Protein AF-A0A9E1V7A2-F1 (afdb_monomer_lite)

pLDDT: mean 92.87, std 4.51, range [75.69, 97.94]

Radius of gyration: 15.62 Å; chains: 1; bounding box: 34×15×49 Å

Structure (mmCIF, N/CA/C/O backbone):
data_AF-A0A9E1V7A2-F1
#
_entry.id   AF-A0A9E1V7A2-F1
#
loop_
_atom_site.group_PDB
_atom_site.id
_atom_site.type_symbol
_atom_site.label_atom_id
_atom_site.label_alt_id
_atom_site.label_comp_id
_atom_site.label_asym_id
_atom_site.label_entity_id
_atom_site.label_seq_id
_atom_site.pdbx_PDB_ins_code
_atom_site.Cartn_x
_atom_site.Cartn_y
_atom_site.Cartn_z
_atom_site.occupancy
_atom_site.B_iso_or_equiv
_atom_site.auth_seq_id
_atom_site.auth_comp_id
_atom_site.auth_asym_id
_atom_site.auth_atom_id
_atom_site.pdbx_PDB_model_num
ATOM 1 N N . LEU A 1 1 ? -2.227 -8.568 -32.852 1.00 75.69 1 LEU A N 1
ATOM 2 C CA . LEU A 1 1 ? -3.054 -7.414 -32.426 1.00 75.69 1 LEU A CA 1
ATOM 3 C C . LEU A 1 1 ? -2.557 -6.062 -32.965 1.00 75.69 1 LEU A C 1
ATOM 5 O O . LEU A 1 1 ? -3.323 -5.118 -32.916 1.00 75.69 1 LEU A O 1
ATOM 9 N N . GLY A 1 2 ? -1.351 -5.956 -33.552 1.00 82.69 2 GLY A N 1
ATOM 10 C CA . GLY A 1 2 ? -0.973 -4.776 -34.352 1.00 82.69 2 GLY A CA 1
ATOM 11 C C . GLY A 1 2 ? -0.594 -3.515 -33.566 1.00 82.69 2 GLY A C 1
ATOM 12 O O . GLY A 1 2 ? -0.635 -2.432 -34.136 1.00 82.69 2 GLY A O 1
ATOM 13 N N . TYR A 1 3 ? -0.225 -3.631 -32.287 1.00 84.06 3 TYR A N 1
ATOM 14 C CA . TYR A 1 3 ? 0.165 -2.479 -31.472 1.00 84.06 3 TYR A CA 1
ATOM 15 C C . TYR A 1 3 ? 1.544 -1.944 -31.889 1.00 84.06 3 TYR A C 1
ATOM 17 O O . TYR A 1 3 ? 2.575 -2.478 -31.485 1.00 84.06 3 TYR A O 1
ATOM 25 N N . GLN A 1 4 ? 1.557 -0.909 -32.728 1.00 89.19 4 GLN A N 1
ATOM 26 C CA . GLN A 1 4 ? 2.758 -0.135 -33.043 1.00 89.19 4 GLN A CA 1
ATOM 27 C C . GLN A 1 4 ? 2.958 0.947 -31.972 1.00 89.19 4 GLN A C 1
ATOM 29 O O . GLN A 1 4 ? 1.992 1.592 -31.573 1.00 89.19 4 GLN A O 1
ATOM 34 N N . GLY A 1 5 ? 4.199 1.137 -31.515 1.00 91.00 5 GLY A N 1
ATOM 35 C CA . GLY A 1 5 ? 4.554 2.179 -30.540 1.00 91.00 5 GLY A CA 1
ATOM 36 C C . GLY A 1 5 ? 4.371 1.809 -29.063 1.00 91.00 5 GLY A C 1
ATOM 37 O O . GLY A 1 5 ? 4.422 2.693 -28.217 1.00 91.00 5 GLY A O 1
ATOM 38 N N . VAL A 1 6 ? 4.154 0.531 -28.731 1.00 91.62 6 VAL A N 1
ATOM 39 C CA . VAL A 1 6 ? 4.198 0.074 -27.332 1.00 91.62 6 VAL A CA 1
ATOM 40 C C . VAL A 1 6 ? 5.651 -0.145 -26.928 1.00 91.62 6 VAL A C 1
ATOM 42 O O . VAL A 1 6 ? 6.327 -1.014 -27.475 1.00 91.62 6 VAL A O 1
ATOM 45 N N . GLU A 1 7 ? 6.107 0.620 -25.945 1.00 92.38 7 GLU A N 1
ATOM 46 C CA . GLU A 1 7 ? 7.452 0.550 -25.377 1.00 92.38 7 GLU A CA 1
ATOM 47 C C . GLU A 1 7 ? 7.358 0.560 -23.844 1.00 92.38 7 GLU A C 1
ATOM 49 O O . GLU A 1 7 ? 6.374 1.041 -23.286 1.00 92.38 7 GLU A O 1
ATOM 54 N N . GLY A 1 8 ? 8.365 0.011 -23.155 1.0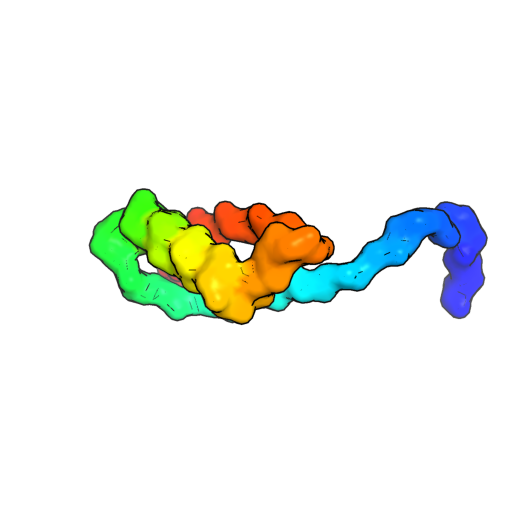0 92.12 8 GLY A N 1
ATOM 55 C CA . GLY A 1 8 ? 8.441 0.078 -21.689 1.00 92.12 8 GLY A CA 1
ATOM 56 C C . GLY A 1 8 ? 7.367 -0.724 -20.943 1.00 92.12 8 GLY A C 1
ATOM 57 O O . GLY A 1 8 ? 6.798 -0.239 -19.972 1.00 92.12 8 GLY A O 1
ATOM 58 N N . VAL A 1 9 ? 7.071 -1.949 -21.386 1.00 93.06 9 VAL A N 1
ATOM 59 C CA . VAL A 1 9 ? 6.086 -2.817 -20.717 1.00 93.06 9 VAL A CA 1
ATOM 60 C C . VAL A 1 9 ? 6.654 -3.373 -19.410 1.00 93.06 9 VAL A C 1
ATOM 62 O O . VAL A 1 9 ? 7.698 -4.024 -19.414 1.00 93.06 9 VAL A O 1
ATOM 65 N N . THR A 1 10 ? 5.924 -3.183 -18.313 1.00 91.75 10 THR A N 1
ATOM 66 C CA . THR A 1 10 ? 6.190 -3.815 -17.016 1.00 91.75 10 THR A CA 1
ATOM 67 C C . THR A 1 10 ? 5.063 -4.769 -16.637 1.00 91.75 10 THR A C 1
ATOM 69 O O . THR A 1 10 ? 3.934 -4.673 -17.121 1.00 91.75 10 THR A O 1
ATOM 72 N N . VAL A 1 11 ? 5.387 -5.728 -15.773 1.00 92.44 11 VAL A N 1
ATOM 73 C CA . VAL A 1 11 ? 4.422 -6.658 -15.189 1.00 92.44 11 VAL A CA 1
ATOM 74 C C . VAL A 1 11 ? 4.574 -6.577 -13.681 1.00 92.44 11 VAL A C 1
ATOM 76 O O . VAL A 1 11 ? 5.690 -6.607 -13.170 1.00 92.44 11 VAL A O 1
ATOM 79 N N . GLY A 1 12 ? 3.447 -6.479 -12.990 1.00 91.44 12 GLY A N 1
ATOM 80 C CA . GLY A 1 12 ? 3.375 -6.438 -11.537 1.00 91.44 12 GLY A CA 1
ATOM 81 C C . GLY A 1 12 ? 2.208 -7.271 -11.026 1.00 91.44 12 GLY A C 1
ATOM 82 O O . GLY A 1 12 ? 1.549 -7.988 -11.783 1.00 91.44 12 GLY A O 1
ATOM 83 N N . LYS A 1 13 ? 1.954 -7.168 -9.724 1.00 91.69 13 LYS A N 1
ATOM 84 C CA . LYS A 1 13 ? 0.849 -7.850 -9.048 1.00 91.69 13 LYS A CA 1
ATOM 85 C C . LYS A 1 13 ? -0.164 -6.812 -8.573 1.00 91.69 13 LYS A C 1
ATOM 87 O O . LYS A 1 13 ? 0.203 -5.706 -8.196 1.00 91.69 13 LYS A O 1
ATOM 92 N N . THR A 1 14 ? -1.438 -7.191 -8.550 1.00 94.56 14 THR A N 1
ATOM 93 C CA . THR A 1 14 ? -2.485 -6.440 -7.849 1.00 94.56 14 THR A CA 1
ATOM 94 C C . THR A 1 14 ? -3.194 -7.399 -6.913 1.00 94.56 14 THR A C 1
ATOM 96 O O . THR A 1 14 ? -3.774 -8.386 -7.366 1.00 94.56 14 THR A O 1
ATOM 99 N N . ILE A 1 15 ? -3.131 -7.116 -5.616 1.00 93.94 15 ILE A N 1
A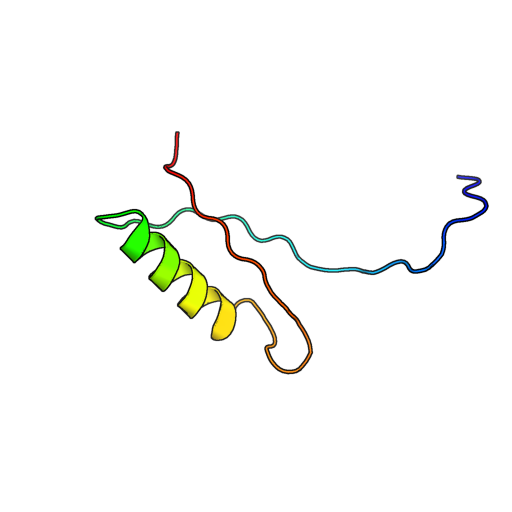TOM 100 C CA . ILE A 1 15 ? -3.676 -7.967 -4.560 1.00 93.94 15 ILE A CA 1
ATOM 101 C C . ILE A 1 15 ? -4.807 -7.190 -3.892 1.00 93.94 15 ILE A C 1
ATOM 103 O O . ILE A 1 15 ? -4.641 -6.027 -3.546 1.00 93.94 15 ILE A O 1
ATOM 107 N N . ARG A 1 16 ? -5.975 -7.822 -3.765 1.00 95.12 16 ARG A N 1
ATOM 108 C CA . ARG A 1 16 ? -7.160 -7.254 -3.116 1.00 95.12 16 ARG A CA 1
ATOM 109 C C . ARG A 1 16 ? -7.654 -8.235 -2.070 1.00 95.12 16 ARG A C 1
ATOM 111 O O . ARG A 1 16 ? -7.806 -9.417 -2.374 1.00 95.12 16 ARG A O 1
ATOM 118 N N . PHE A 1 17 ? -7.892 -7.741 -0.867 1.00 94.81 17 PHE A N 1
ATOM 119 C CA . PHE A 1 17 ? -8.367 -8.525 0.262 1.00 94.81 17 PHE A CA 1
ATOM 120 C C . PHE A 1 17 ? -9.153 -7.627 1.217 1.00 94.81 17 PHE A C 1
ATOM 122 O O . PHE A 1 17 ? -9.102 -6.404 1.112 1.00 94.81 17 PHE A O 1
ATOM 129 N N . THR A 1 18 ? -9.883 -8.250 2.134 1.00 96.38 18 THR A N 1
ATOM 130 C CA . THR A 1 18 ? -10.602 -7.570 3.214 1.00 96.38 18 THR A CA 1
ATOM 131 C C . THR A 1 18 ? -9.964 -7.982 4.532 1.00 96.38 18 THR A C 1
ATOM 133 O O . THR A 1 18 ? -9.574 -9.140 4.690 1.00 96.38 18 THR A O 1
ATOM 136 N N . LEU A 1 19 ? -9.850 -7.040 5.461 1.00 95.62 19 LEU A N 1
ATOM 137 C CA . LEU A 1 19 ? -9.344 -7.256 6.812 1.00 95.62 19 LEU A CA 1
ATOM 138 C C . LEU A 1 19 ? -10.288 -6.578 7.810 1.00 95.62 19 LEU A C 1
ATOM 140 O O . LEU A 1 19 ? -10.986 -5.629 7.453 1.00 95.62 19 LEU A O 1
ATOM 144 N N . GLU A 1 20 ? -10.317 -7.070 9.043 1.00 97.06 20 GLU A N 1
ATOM 145 C CA . GLU A 1 20 ? -11.063 -6.443 10.137 1.00 97.06 20 GLU A CA 1
ATOM 146 C C . GLU A 1 20 ? -10.148 -5.465 10.883 1.00 97.06 20 GLU A C 1
ATOM 148 O O . GLU A 1 20 ? -9.017 -5.818 11.206 1.00 97.06 20 GLU A O 1
ATOM 153 N N . ALA A 1 21 ? -10.632 -4.250 11.142 1.00 97.31 21 ALA A N 1
ATOM 154 C CA . ALA A 1 21 ? -9.933 -3.202 11.888 1.00 97.31 21 ALA A CA 1
ATOM 155 C C . ALA A 1 21 ? -10.950 -2.303 12.601 1.00 97.31 21 ALA A C 1
ATOM 157 O O . ALA A 1 21 ? -12.076 -2.145 12.126 1.00 97.31 21 ALA A O 1
ATOM 158 N N . GLU A 1 22 ? -10.554 -1.666 13.700 1.00 96.50 22 GLU A N 1
ATOM 159 C CA . GLU A 1 22 ? -11.405 -0.715 14.421 1.00 96.50 22 GLU A CA 1
ATOM 160 C C . GLU A 1 22 ? -11.449 0.654 13.730 1.00 96.50 22 GLU A C 1
ATOM 162 O O . GLU A 1 22 ? -12.428 1.393 13.856 1.00 96.50 22 GLU A O 1
ATOM 167 N N . THR A 1 23 ? -10.390 1.012 12.997 1.00 97.44 23 THR A N 1
ATOM 168 C CA . THR A 1 23 ? -10.278 2.298 12.293 1.00 97.44 23 THR A CA 1
ATOM 169 C C . THR A 1 23 ? -9.574 2.158 10.946 1.00 97.44 23 THR A C 1
ATOM 171 O O . THR A 1 23 ? -8.776 1.244 10.741 1.00 97.44 23 THR A O 1
ATOM 174 N N . LEU A 1 24 ? -9.794 3.117 10.038 1.00 96.50 2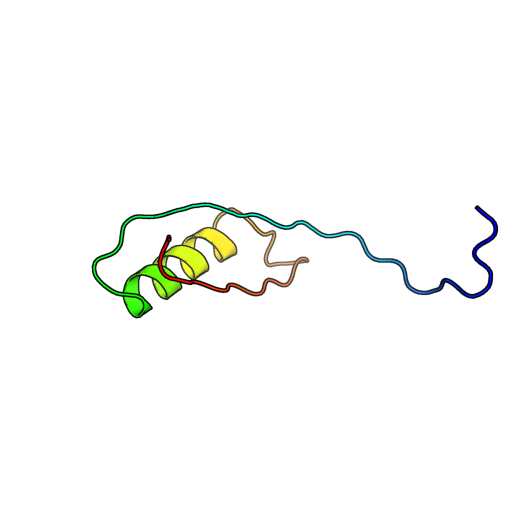4 LEU A N 1
ATOM 175 C CA . LEU A 1 24 ? -9.070 3.173 8.760 1.00 96.50 24 LEU A CA 1
ATOM 176 C C . LEU A 1 24 ? -7.552 3.317 8.935 1.00 96.50 24 LEU A C 1
ATOM 178 O O . LEU A 1 24 ? -6.796 2.741 8.162 1.00 96.50 24 LEU A O 1
ATOM 182 N N . THR A 1 25 ? -7.094 4.053 9.952 1.00 97.31 25 THR A N 1
ATOM 183 C CA . THR A 1 25 ? -5.657 4.188 10.239 1.00 97.31 25 THR A CA 1
ATOM 184 C C . THR A 1 25 ? -5.046 2.852 10.644 1.00 97.31 25 THR A C 1
ATOM 186 O O . THR A 1 25 ? -3.984 2.490 10.152 1.00 97.31 25 THR A O 1
ATOM 189 N N . GLU A 1 26 ? -5.725 2.102 11.514 1.00 97.81 26 GLU A N 1
ATOM 190 C CA . GLU A 1 26 ? -5.280 0.767 11.916 1.00 97.81 26 GLU A CA 1
ATOM 191 C C . GLU A 1 26 ? -5.272 -0.197 10.721 1.00 97.81 26 GLU A C 1
ATOM 193 O O . GLU A 1 26 ? -4.302 -0.925 10.518 1.00 97.81 26 GLU A O 1
ATOM 198 N N . ALA A 1 27 ? -6.312 -0.147 9.882 1.00 97.94 27 ALA A N 1
ATOM 199 C CA . ALA A 1 27 ? -6.385 -0.932 8.655 1.00 97.94 27 ALA A CA 1
ATOM 200 C C . ALA A 1 27 ? -5.228 -0.626 7.691 1.00 97.94 27 ALA A C 1
ATOM 202 O O . ALA A 1 27 ? -4.640 -1.551 7.133 1.00 97.94 27 ALA A O 1
ATOM 203 N N . GLN A 1 28 ? -4.875 0.655 7.531 1.00 97.50 28 GLN A N 1
ATOM 204 C CA . GLN A 1 28 ? -3.729 1.083 6.729 1.00 97.50 28 GLN A CA 1
ATOM 205 C C . GLN A 1 28 ? -2.425 0.490 7.272 1.00 97.50 28 GLN A C 1
ATOM 207 O O . GLN A 1 28 ? -1.694 -0.140 6.514 1.00 97.50 28 GLN A O 1
ATOM 212 N N . THR A 1 29 ? -2.161 0.620 8.577 1.00 97.62 29 THR A N 1
ATOM 213 C CA . THR A 1 29 ? -0.945 0.070 9.198 1.00 97.62 29 THR A CA 1
ATOM 214 C C . THR A 1 29 ? -0.857 -1.447 9.028 1.00 97.62 29 THR A C 1
ATOM 216 O O . THR A 1 29 ? 0.181 -1.956 8.613 1.00 97.62 29 THR A O 1
ATOM 219 N N . MET A 1 30 ? -1.949 -2.180 9.264 1.00 97.06 30 MET A N 1
ATOM 220 C CA . MET A 1 30 ? -1.969 -3.634 9.070 1.00 97.06 30 MET A CA 1
ATOM 221 C C . MET A 1 30 ? -1.727 -4.039 7.609 1.00 97.06 30 MET A C 1
ATOM 223 O O . MET A 1 30 ? -1.022 -5.014 7.340 1.00 97.06 30 MET A O 1
ATOM 227 N N . ALA A 1 31 ? -2.306 -3.306 6.654 1.00 96.62 31 ALA A N 1
ATOM 228 C CA . ALA A 1 31 ? -2.116 -3.574 5.233 1.00 96.62 31 ALA A CA 1
ATOM 229 C C . ALA A 1 31 ? -0.675 -3.283 4.778 1.00 96.62 31 ALA A C 1
ATOM 231 O O . ALA A 1 31 ? -0.119 -4.067 4.008 1.00 96.62 31 ALA A O 1
ATOM 232 N N . GLU A 1 32 ? -0.056 -2.207 5.273 1.00 95.50 32 GLU A N 1
ATOM 233 C CA . GLU A 1 32 ? 1.350 -1.865 5.017 1.00 95.50 32 GLU A CA 1
ATOM 234 C C . GLU A 1 32 ? 2.307 -2.929 5.569 1.00 95.50 32 GLU A C 1
ATOM 236 O O . GLU A 1 32 ? 3.147 -3.436 4.824 1.00 95.50 32 GLU A O 1
ATOM 241 N N . GLU A 1 33 ? 2.127 -3.353 6.824 1.00 95.25 33 GLU A N 1
ATOM 242 C CA . GLU A 1 33 ? 2.949 -4.402 7.444 1.00 95.25 33 GLU A CA 1
ATOM 243 C C . GLU A 1 33 ? 2.843 -5.739 6.696 1.00 95.25 33 GLU A C 1
ATOM 245 O O . GLU A 1 33 ? 3.848 -6.420 6.457 1.00 95.25 33 GLU A O 1
ATOM 250 N N . LEU A 1 34 ? 1.632 -6.126 6.281 1.00 93.94 34 LEU A N 1
ATOM 251 C CA . LEU A 1 34 ? 1.421 -7.331 5.477 1.00 93.94 34 LEU A CA 1
ATOM 252 C C . LEU A 1 34 ? 2.100 -7.214 4.103 1.00 93.94 34 LEU A C 1
ATOM 254 O O . LEU A 1 34 ? 2.648 -8.194 3.586 1.00 93.94 34 LEU A O 1
ATOM 258 N N . CYS A 1 35 ? 2.069 -6.017 3.517 1.00 93.56 35 CYS A N 1
ATOM 259 C CA . CYS A 1 35 ? 2.684 -5.737 2.231 1.00 93.56 35 CYS A CA 1
ATOM 260 C C . CYS A 1 35 ? 4.205 -5.909 2.298 1.00 93.56 35 CYS A C 1
ATOM 262 O O . CYS A 1 35 ? 4.747 -6.731 1.560 1.00 93.56 35 CYS A O 1
ATOM 264 N N . GLU A 1 36 ? 4.862 -5.220 3.237 1.00 89.94 36 GLU A N 1
ATOM 265 C CA . GLU A 1 36 ? 6.321 -5.239 3.411 1.00 89.94 36 GLU A CA 1
ATOM 266 C C . GLU A 1 36 ? 6.869 -6.613 3.817 1.00 89.94 36 GLU A C 1
ATOM 268 O O . GLU A 1 36 ? 7.976 -6.986 3.424 1.00 89.94 36 GLU A O 1
ATOM 273 N N . SER A 1 37 ? 6.118 -7.368 4.624 1.00 88.69 37 SER A N 1
ATOM 274 C CA . SER A 1 37 ? 6.608 -8.628 5.194 1.00 88.69 37 SER A CA 1
ATOM 275 C C . SER A 1 37 ? 6.363 -9.854 4.316 1.00 88.69 37 SER A C 1
ATOM 277 O O . SER A 1 37 ? 7.084 -10.848 4.453 1.00 88.69 37 SER A O 1
ATOM 279 N N . PHE A 1 38 ? 5.347 -9.826 3.445 1.00 89.38 38 PHE A N 1
ATOM 280 C CA . PHE A 1 38 ? 4.877 -11.044 2.781 1.00 89.38 38 PHE A CA 1
ATOM 281 C C . PHE A 1 38 ? 4.458 -10.877 1.320 1.00 89.38 38 PHE A C 1
ATOM 283 O O . PHE A 1 38 ? 4.717 -11.770 0.509 1.00 89.38 38 PHE A O 1
ATOM 290 N N . LEU A 1 39 ? 3.769 -9.788 0.971 1.00 91.06 39 LEU A N 1
ATOM 291 C CA . LEU A 1 39 ? 3.144 -9.673 -0.352 1.00 91.06 39 LEU A CA 1
ATOM 292 C C . LEU A 1 39 ? 4.097 -9.143 -1.425 1.00 91.06 39 LEU A C 1
ATOM 294 O O . LEU A 1 39 ? 3.880 -9.415 -2.613 1.00 91.06 39 LEU A O 1
ATOM 298 N N . THR A 1 40 ? 5.145 -8.429 -1.018 1.00 90.81 40 THR A N 1
ATOM 299 C CA . THR A 1 40 ? 6.164 -7.883 -1.915 1.00 90.81 40 THR A CA 1
ATOM 300 C C . THR A 1 40 ? 7.543 -8.428 -1.580 1.00 90.81 40 THR A C 1
ATOM 302 O O . THR A 1 40 ? 7.818 -8.918 -0.485 1.00 90.81 40 THR A O 1
ATOM 305 N N . ASN A 1 41 ? 8.434 -8.373 -2.562 1.00 90.62 41 ASN A N 1
ATOM 306 C CA . ASN A 1 41 ? 9.859 -8.515 -2.340 1.00 90.62 41 ASN A CA 1
ATOM 307 C C . ASN A 1 41 ? 10.488 -7.115 -2.233 1.00 90.62 41 ASN A C 1
ATOM 309 O O . ASN A 1 41 ? 10.841 -6.546 -3.269 1.00 90.62 41 ASN A O 1
ATOM 313 N N . PRO A 1 42 ? 10.698 -6.572 -1.022 1.00 84.06 42 PRO A N 1
ATOM 314 C CA . PRO A 1 42 ? 11.075 -5.168 -0.819 1.00 84.06 42 PRO A CA 1
ATOM 315 C C . PRO A 1 42 ? 1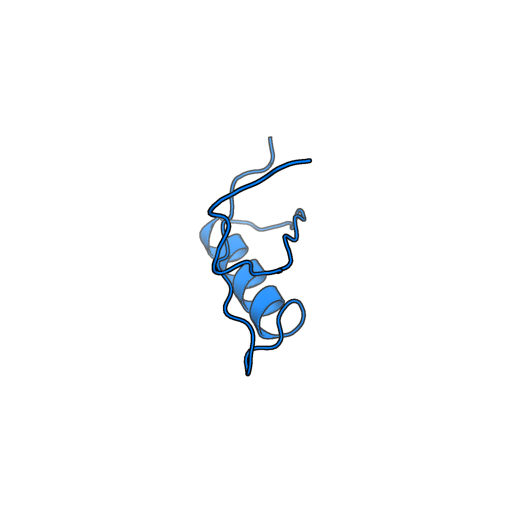2.452 -4.789 -1.388 1.00 84.06 42 PRO A C 1
ATOM 317 O O . PRO A 1 42 ? 12.809 -3.617 -1.427 1.00 84.06 42 PRO A O 1
ATOM 320 N N . VAL A 1 43 ? 13.258 -5.761 -1.831 1.00 92.62 43 VAL A N 1
ATOM 321 C CA . VAL A 1 43 ? 14.550 -5.490 -2.483 1.00 92.62 43 VAL A CA 1
ATOM 322 C C . VAL A 1 43 ? 14.376 -5.081 -3.951 1.00 92.62 43 VAL A C 1
ATOM 324 O O . VAL A 1 43 ? 15.235 -4.394 -4.498 1.00 92.62 43 VAL A O 1
ATOM 327 N 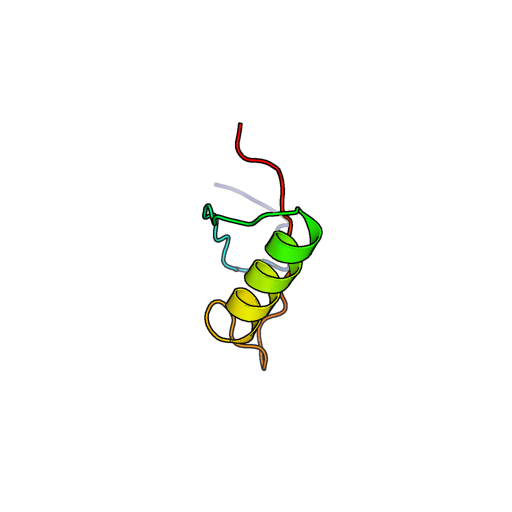N . ILE A 1 44 ? 13.310 -5.541 -4.612 1.00 90.81 44 ILE A N 1
ATOM 328 C CA . ILE A 1 44 ? 13.133 -5.409 -6.069 1.00 90.81 44 ILE A CA 1
ATOM 329 C C . ILE A 1 44 ? 11.729 -4.962 -6.496 1.00 90.81 44 ILE A C 1
ATOM 331 O O . ILE A 1 44 ? 11.524 -4.691 -7.677 1.00 90.81 44 ILE A O 1
ATOM 335 N N . GLU A 1 45 ? 10.765 -4.920 -5.577 1.00 92.44 45 GLU A N 1
ATOM 336 C CA . GLU A 1 45 ? 9.379 -4.528 -5.821 1.00 92.44 45 GLU A CA 1
ATOM 337 C C . GLU A 1 45 ? 9.021 -3.332 -4.926 1.00 92.44 45 GLU A C 1
ATOM 339 O O . GLU A 1 45 ? 9.090 -3.431 -3.702 1.00 92.44 45 GLU A O 1
ATOM 344 N N . ASP A 1 46 ? 8.596 -2.229 -5.545 1.00 91.50 46 ASP A N 1
ATOM 345 C CA . ASP A 1 46 ? 7.889 -1.144 -4.861 1.00 91.50 46 ASP A CA 1
ATOM 346 C C . ASP A 1 46 ? 6.394 -1.483 -4.747 1.00 91.50 46 ASP A C 1
ATOM 348 O O . ASP A 1 46 ? 5.835 -2.178 -5.605 1.00 91.50 46 ASP A O 1
ATOM 352 N N . ALA A 1 47 ? 5.729 -0.966 -3.712 1.00 92.19 47 ALA A N 1
ATOM 353 C CA . ALA A 1 47 ? 4.306 -1.191 -3.485 1.00 92.19 47 ALA A CA 1
ATOM 354 C C . ALA A 1 47 ? 3.576 0.067 -3.021 1.00 92.19 47 ALA A C 1
ATOM 356 O O . ALA A 1 47 ? 4.104 0.869 -2.257 1.00 92.19 47 ALA A O 1
ATOM 357 N N . GLU A 1 48 ? 2.330 0.194 -3.466 1.00 94.56 48 GLU A N 1
ATOM 358 C CA . GLU A 1 48 ? 1.388 1.217 -3.029 1.00 94.56 48 GLU A CA 1
ATOM 359 C C . GLU A 1 48 ? 0.186 0.516 -2.391 1.00 94.56 48 GLU A C 1
ATOM 361 O O . GLU A 1 48 ? -0.360 -0.434 -2.961 1.00 94.56 48 GLU A O 1
ATOM 366 N N . VAL A 1 49 ? -0.202 0.963 -1.196 1.00 95.81 49 VAL A N 1
ATOM 367 C CA . VAL A 1 49 ? -1.299 0.382 -0.418 1.00 95.81 49 VAL A CA 1
ATOM 368 C C . VAL A 1 49 ? -2.413 1.409 -0.290 1.00 95.81 49 VAL A C 1
ATOM 370 O O . VAL A 1 49 ? -2.197 2.510 0.214 1.00 95.81 49 VAL A O 1
ATOM 373 N N . THR A 1 50 ? -3.612 1.027 -0.724 1.00 97.00 50 THR A N 1
ATOM 374 C CA . THR A 1 50 ? -4.835 1.810 -0.551 1.00 97.00 50 THR A CA 1
ATOM 375 C C . THR A 1 50 ? -5.850 1.014 0.258 1.00 97.00 50 THR A C 1
ATOM 377 O O . THR A 1 50 ? -6.014 -0.191 0.058 1.00 97.00 50 THR A O 1
ATOM 380 N N . VAL A 1 51 ? -6.533 1.697 1.175 1.00 97.06 51 VAL A N 1
ATOM 381 C CA . VAL A 1 51 ? -7.552 1.105 2.045 1.00 97.06 51 VAL A CA 1
ATOM 382 C C . VAL A 1 51 ? -8.831 1.932 1.973 1.00 97.06 51 VAL A C 1
ATOM 384 O O . VAL A 1 51 ? -8.796 3.163 1.997 1.00 97.06 51 VAL A O 1
ATOM 387 N N . GLU A 1 52 ? -9.962 1.239 1.893 1.00 97.19 52 GLU A N 1
ATOM 388 C CA . GLU A 1 52 ? -11.307 1.808 1.900 1.00 97.19 52 GLU A CA 1
ATOM 389 C C . GLU A 1 52 ? -12.233 0.966 2.787 1.00 97.19 52 GLU A C 1
ATOM 391 O O . GLU A 1 52 ? -11.971 -0.215 3.027 1.00 97.19 52 GLU A O 1
ATOM 396 N N . GLU A 1 53 ? -13.313 1.572 3.289 1.00 95.44 53 GLU A N 1
ATOM 397 C CA . GLU A 1 53 ? -14.349 0.820 4.000 1.00 95.44 53 GLU A CA 1
ATOM 398 C C . GLU A 1 53 ? -15.026 -0.161 3.035 1.00 95.44 53 GLU A C 1
ATOM 400 O O . GLU A 1 53 ? -15.417 0.208 1.925 1.00 95.44 53 GLU A O 1
ATOM 405 N N . ALA A 1 54 ? -15.177 -1.416 3.461 1.00 90.50 54 ALA A N 1
ATOM 406 C CA . ALA A 1 54 ? -15.886 -2.414 2.674 1.00 90.50 54 ALA A CA 1
ATOM 407 C C . ALA A 1 54 ? -17.382 -2.054 2.593 1.00 90.50 54 ALA A C 1
ATOM 409 O O . ALA A 1 54 ? -18.024 -1.821 3.618 1.00 90.50 54 ALA A O 1
ATOM 410 N N . SER A 1 55 ? -17.917 -2.006 1.370 1.00 81.62 55 SER A N 1
ATOM 411 C CA . SER A 1 55 ? -19.322 -1.691 1.063 1.00 81.62 55 SER A CA 1
ATOM 412 C C . SER A 1 55 ? -20.296 -2.813 1.400 1.00 81.62 55 SER A C 1
ATOM 414 O O . SER A 1 55 ? -19.935 -3.975 1.093 1.00 81.62 55 SER A O 1
#

Secondary structure (DSSP, 8-state):
---TT----------------SSHHHHHHHHHHHIIIIIS-TTT-----------

Sequence (55 aa):
LGYQGVEGVTVGKTIRFTLEAETLTEAQTMAEELCESFLTNPVIEDAEVTVEEAS

Foldseek 3Di:
DPDDPDDDDDDDDDDDDDDDDPDQVRVQVVQVVCCPPPVDDVVPDDDDDDDDDDD

=== Feature glossary ===
The features interleaved in this record are:

— What the protein is —

Sequence gives the chain of amino acids in standard one-letter code (A=alanine, C=cysteine, …, Y=tyrosine), read N→C. It is the only feature that is directly encoded by the gene; all structural features are derived from the folded form of this sequence.

Database cross-references. InterPro integrates a dozen domain/family signature databases into unified entries with residue-range hits. GO terms attach function/process/location labels with evidence codes. CATH codes position the fold in a four-level structural taxonomy. Organism is the NCBI-taxonomy species name.

— Where its atoms are —

Atomic coordinates in PDBx/mmCIF format — the same representation the Protein Data Bank distributes. Each line of the _atom_site loop places one backbone atom in Cartesian space (units: ångströms, origin: arbitrary).

The six renders are orthographic views along the three Cartesian axes in both directions. Representation (cartoon, sticks, or surface) and color scheme (sequence-rainbow or by-chain) vary across proteins so the training set covers all the common visualization conventions.

— Local backbone conformation —

Eight-state secondary structure (DSSP): H is the canonical α-helix, G the tighter 3₁₀-helix, I the wider π-helix; E/B are β-structure, T and S are turns and bends, and '-' is everything else. DSSP derives these from the pattern of main-chain N–H···O=C hydrogen bonds, not from the sequence.

P-SEA three-state annotation labels each residue as helix, strand, or coil based purely on the geometry of the Cα trace. It serves as a fallback when the full backbone (and thus DSSP) is unavailable.

The φ/ψ t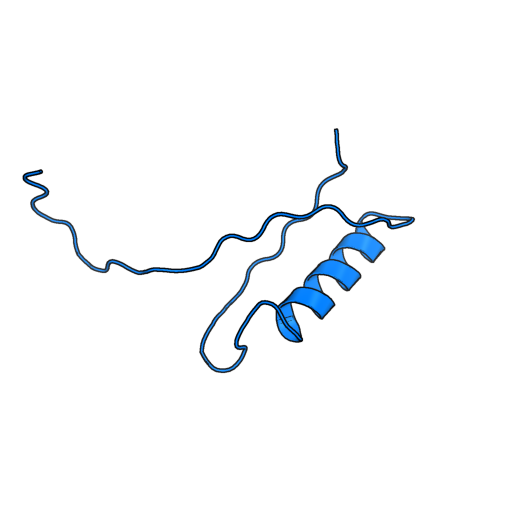orsion pair specifies the backbone conformation at each residue. φ rotates about the N–Cα bond, ψ about the Cα–C bond. Steric clashes forbid most of the (φ, ψ) plane — the allowed regions (α-helix basin, β-sheet basin, left-handed helix) are the Ramachandran-allowed regions.

— Global shape and packing —

The geometric summary reports three shape descriptors. Rg (radius of gyration) measures how spread out the Cα atoms are about their centre of mass; compact globular proteins have small Rg, elongated or unfolded ones large. Cα contacts (<8 Å, |i−j|>4) count long-range residue pairs in spatial proximity — high for tightly packed folds, near zero for rods or random coil. The bounding-box extents give the protein's footprint along x, y, z in Å.

Solvent-accessible surface area (SASA) is the area in Å² traced out by the centre of a 1.4 Å probe sphere (a water molecule) rolled over the protein's van der Waals surface (Shrake–Rupley / Lee–Richards construction). Buried residues have near-zero SASA; fully exposed residues can exceed 200 Å². The total SASA scales roughly with the number of surface residues.

The contact map is a binary N×N matrix image: pixel (i, j) is dark where Cα_i and Cα_j are within 8 Å and |i−j|>4. Because the |i−j|>4 filter removes local helical contacts, off-diagonal stripes parallel to the main diagonal indicate parallel β-sheets; stripes perpendicular to it indicate antiparallel β-sheets. The Ramachandran plot scatters every residue's (φ, ψ) pair against the sterically allowed regions. The PAE heatmap renders the predicted-aligned-error matrix.

— Structural neighborhood —

3Di is Foldseek's structural alphabet. Each residue is assigned one of twenty discrete states based on how its Cα sits relative to its spatial (not sequential) neighbors. Aligning 3Di strings finds structural homologs roughly as well as full 3D superposition, but orders of magnitude faster.

Nearest PDB neighbors are the top structural matches found by Foldseek when searching this structure against the entire Protein Data Bank. Each hit reports a TM-score (0 to 1; >0.5 almost always implies the same fold) and an E-value. These are *structural* homologs — they may share no detectable sequence similarity.

— Confidence and disorder —

For AlphaFold models, the B-factor field carries pLDDT — the model's own estimate of local accuracy on a 0–100 scale. Regions with pLDDT<50 should be treated as essentially unmodeled; they often correspond to intrinsically disordered segments.

Crystallographic B-factors measure how much each atom's electron density is smeared out, in Å². They rise in mobile loops and surface residues and fall in the buried interior. In AlphaFold models this column is repurposed to hold pLDDT instead.

Predicted aligned error is AlphaFold's pairwise confidence. Unlike pLDDT (per-residue), PAE is per-residue-pair and captures whether two parts of the structure are correctly placed relative to each other. Units are ångströms of expected positional error.